Protein AF-A0A1I8HTF0-F1 (afdb_monomer_lite)

Foldseek 3Di:
DPPQLQQKWFKKFWPPPPPPVPPPPPVVPDDPPPPDPPPPPPPPPPPPDPPPPPPDDPTDMDTPAMAGGDPCGQFNDKDDDPPDDPVVLVVVLVVVVFRMWIDGPLRIIGTHNGGRPVHHDHNVSNCDHHPVDRVD

pLDDT: mean 76.86, std 19.91, range [40.25, 97.56]

Sequence (136 aa):
ERPRQHFSDTAQRLSLQSSFEAQHQTVLSMRPIVSGLLAAACLLGLIGQAAAETGASPPTYTSIGCYRDTGEHDLPFLMEIKPTTVYRCRDKCRQLRYRYSANQYSDQCWCGNKYGRYGKNADSECPMKCNANKEQ

Structure (mmCIF, N/CA/C/O backbone):
data_AF-A0A1I8HTF0-F1
#
_entry.id   AF-A0A1I8HTF0-F1
#
loop_
_atom_site.group_PDB
_atom_site.id
_atom_site.type_symbol
_atom_site.label_atom_id
_atom_site.label_alt_id
_atom_site.label_comp_id
_atom_site.label_asym_id
_atom_site.label_entity_id
_atom_site.label_seq_id
_atom_site.pdbx_PDB_ins_code
_atom_site.Cartn_x
_atom_site.Cartn_y
_atom_site.Cartn_z
_atom_site.occupancy
_atom_site.B_iso_or_equiv
_atom_site.auth_seq_id
_atom_site.auth_comp_id
_atom_site.auth_asym_id
_atom_site.auth_atom_id
_atom_site.pdbx_PDB_model_num
ATOM 1 N N . GLU A 1 1 ? 2.606 6.401 -23.853 1.00 43.41 1 GLU A N 1
ATOM 2 C CA . GLU A 1 1 ? 2.625 5.316 -22.846 1.00 43.41 1 GLU A CA 1
ATOM 3 C C . GLU A 1 1 ? 3.210 5.868 -21.551 1.00 43.41 1 GLU A C 1
ATOM 5 O O . GLU A 1 1 ? 4.158 6.642 -21.629 1.00 43.41 1 GLU A O 1
ATOM 10 N N . ARG A 1 2 ? 2.634 5.573 -20.377 1.00 53.12 2 ARG A N 1
ATOM 11 C CA . ARG A 1 2 ? 3.244 5.981 -19.097 1.00 53.12 2 ARG A CA 1
ATOM 12 C C . ARG A 1 2 ? 4.368 4.988 -18.746 1.00 53.12 2 ARG A C 1
ATOM 14 O O . ARG A 1 2 ? 4.107 3.789 -18.828 1.00 53.12 2 ARG A O 1
ATOM 21 N N . PRO A 1 3 ? 5.587 5.446 -18.389 1.00 58.25 3 PRO A N 1
ATOM 22 C CA . PRO A 1 3 ? 6.698 4.583 -17.980 1.00 58.25 3 PRO A CA 1
ATOM 23 C C . PRO A 1 3 ? 6.279 3.492 -16.984 1.00 58.25 3 PRO A C 1
ATOM 25 O O . PRO A 1 3 ? 5.479 3.757 -16.092 1.00 58.25 3 PRO A O 1
ATOM 28 N N . ARG A 1 4 ? 6.856 2.285 -17.088 1.00 56.22 4 ARG A N 1
ATOM 29 C CA . ARG A 1 4 ? 6.554 1.133 -16.204 1.00 56.22 4 ARG A CA 1
ATOM 30 C C . ARG A 1 4 ? 6.613 1.449 -14.700 1.00 56.22 4 ARG A C 1
ATOM 32 O O . ARG A 1 4 ? 5.847 0.868 -13.943 1.00 56.22 4 ARG A O 1
ATOM 39 N N . GLN A 1 5 ? 7.457 2.400 -14.299 1.00 54.56 5 GLN A N 1
ATOM 40 C CA . GLN A 1 5 ? 7.608 2.885 -12.918 1.00 54.56 5 GLN A CA 1
ATOM 41 C C . GLN A 1 5 ? 6.325 3.484 -12.324 1.00 54.56 5 GLN A C 1
ATOM 43 O O . GLN A 1 5 ? 6.160 3.548 -11.112 1.00 54.56 5 GLN A O 1
ATOM 48 N N . HIS A 1 6 ? 5.405 3.942 -13.172 1.00 61.59 6 HIS A N 1
ATOM 49 C CA . HIS A 1 6 ? 4.156 4.546 -12.730 1.00 61.59 6 HIS A CA 1
ATOM 50 C C . HIS A 1 6 ? 3.125 3.525 -12.253 1.00 61.59 6 HIS A C 1
ATOM 52 O O . HIS A 1 6 ? 2.240 3.876 -11.485 1.00 61.59 6 HIS A O 1
ATOM 58 N N . PHE A 1 7 ? 3.250 2.269 -12.671 1.00 72.62 7 PHE A N 1
ATOM 59 C CA . PHE A 1 7 ? 2.386 1.197 -12.205 1.00 72.62 7 PHE A CA 1
ATOM 60 C C . PHE A 1 7 ? 3.190 0.247 -11.326 1.00 72.62 7 PHE A C 1
ATOM 62 O O . PHE A 1 7 ? 3.311 -0.932 -11.625 1.00 72.62 7 PHE A O 1
ATOM 69 N N . SER A 1 8 ? 3.877 0.742 -10.308 1.00 80.19 8 SER A N 1
ATOM 70 C CA . SER A 1 8 ? 4.482 -0.131 -9.305 1.00 80.19 8 SER A CA 1
ATOM 71 C C . SER A 1 8 ? 4.159 0.405 -7.925 1.00 80.19 8 SER A C 1
ATOM 73 O O . SER A 1 8 ? 4.223 1.615 -7.699 1.00 80.19 8 SER A O 1
ATOM 75 N N . ASP A 1 9 ? 3.812 -0.507 -7.021 1.00 83.62 9 ASP A N 1
ATOM 76 C CA . ASP A 1 9 ? 3.266 -0.171 -5.716 1.00 83.62 9 ASP A CA 1
ATOM 77 C C . ASP A 1 9 ? 4.168 -0.681 -4.600 1.00 83.62 9 ASP A C 1
ATOM 79 O O . ASP A 1 9 ? 4.592 -1.841 -4.593 1.00 83.62 9 ASP A O 1
ATOM 83 N N . THR A 1 10 ? 4.402 0.162 -3.597 1.00 86.50 10 THR A N 1
ATOM 84 C CA . THR A 1 10 ? 5.035 -0.278 -2.351 1.00 86.50 10 THR A CA 1
ATOM 85 C C . THR A 1 10 ? 3.977 -0.939 -1.482 1.00 86.50 10 THR A C 1
ATOM 87 O O . THR A 1 10 ? 3.123 -0.249 -0.922 1.00 86.50 10 THR A O 1
ATOM 90 N N . ALA A 1 11 ? 4.029 -2.266 -1.353 1.00 88.12 11 ALA A N 1
ATOM 91 C CA . ALA A 1 11 ? 3.030 -3.040 -0.628 1.00 88.12 11 ALA A CA 1
ATOM 92 C C . ALA A 1 11 ? 3.463 -3.373 0.806 1.00 88.12 11 ALA A C 1
ATOM 94 O O . ALA A 1 11 ? 4.635 -3.607 1.121 1.00 88.12 11 ALA A O 1
ATOM 95 N N . GLN A 1 12 ? 2.478 -3.451 1.694 1.00 90.50 12 GLN A N 1
ATOM 96 C CA . GLN A 1 12 ? 2.650 -3.809 3.094 1.00 90.50 12 GLN A CA 1
ATOM 97 C C . GLN A 1 12 ? 1.652 -4.883 3.491 1.00 90.50 12 GLN A C 1
ATOM 99 O O . GLN A 1 12 ? 0.508 -4.906 3.034 1.00 90.50 12 GLN A O 1
ATOM 104 N N . ARG A 1 13 ? 2.089 -5.764 4.387 1.00 90.38 13 ARG A N 1
ATOM 105 C CA . ARG A 1 13 ? 1.264 -6.822 4.955 1.00 90.38 13 ARG A CA 1
ATOM 106 C C . ARG A 1 13 ? 1.020 -6.543 6.428 1.00 90.38 13 ARG A C 1
ATOM 108 O O . ARG A 1 13 ? 1.961 -6.299 7.186 1.00 90.38 13 ARG A O 1
ATOM 115 N N . LEU A 1 14 ? -0.243 -6.641 6.832 1.00 85.00 14 LEU A N 1
ATOM 116 C CA . LEU A 1 14 ? -0.603 -6.757 8.237 1.00 85.00 14 LEU A CA 1
ATOM 117 C C . LEU A 1 14 ? -0.114 -8.115 8.753 1.00 85.00 14 LEU A C 1
ATOM 119 O O . LEU A 1 14 ? -0.586 -9.167 8.303 1.00 85.00 14 LEU A O 1
ATOM 123 N N . SER A 1 15 ? 0.822 -8.094 9.698 1.00 78.31 15 SER A N 1
ATOM 124 C CA . SER A 1 15 ? 1.187 -9.283 10.458 1.00 78.31 15 SER A CA 1
ATOM 125 C C . SER A 1 15 ? 0.042 -9.547 11.421 1.00 78.31 15 SER A C 1
ATOM 127 O O . SER A 1 15 ? -0.058 -8.942 12.485 1.00 78.31 15 SER A O 1
ATOM 129 N N . LEU A 1 16 ? -0.889 -10.404 11.004 1.00 61.69 16 LEU A N 1
ATOM 130 C CA . LEU A 1 16 ? -1.892 -10.930 11.915 1.00 61.69 16 LEU A CA 1
ATOM 131 C C . LEU A 1 16 ? -1.130 -11.689 13.002 1.00 61.69 16 LEU A C 1
ATOM 133 O O . LEU A 1 16 ? -0.622 -12.780 12.750 1.00 61.69 16 LEU A O 1
ATOM 137 N N . GLN A 1 17 ? -1.023 -11.109 14.197 1.00 53.03 17 GLN A N 1
ATOM 138 C CA . GLN A 1 17 ? -0.817 -11.928 15.380 1.00 53.03 17 GLN A CA 1
ATOM 139 C C . GLN A 1 17 ? -2.041 -12.841 15.451 1.00 53.03 17 GLN A C 1
ATOM 141 O O . GLN A 1 17 ? -3.182 -12.384 15.488 1.00 53.03 17 GLN A O 1
ATOM 146 N N . SER A 1 18 ? -1.792 -14.138 15.360 1.00 49.84 18 SER A N 1
ATOM 147 C CA . SER A 1 18 ? -2.756 -15.237 15.308 1.00 49.84 18 SER A CA 1
ATOM 148 C C . SER A 1 18 ? -3.594 -15.404 16.588 1.00 49.84 18 SER A C 1
ATOM 150 O O . SER A 1 18 ? -4.069 -16.495 16.876 1.00 49.84 18 SER A O 1
ATOM 152 N N . SER A 1 19 ? -3.762 -14.365 17.404 1.00 49.72 19 SER A N 1
ATOM 153 C CA . SER A 1 19 ? -4.294 -14.468 18.766 1.00 49.72 19 SER A CA 1
ATOM 154 C C . SER A 1 19 ? -5.804 -14.241 18.891 1.00 49.72 19 SER A C 1
ATOM 156 O O . SER A 1 19 ? -6.350 -14.486 19.962 1.00 49.72 19 SER A O 1
ATOM 158 N N . PHE A 1 20 ? -6.513 -13.852 17.826 1.00 48.66 20 PHE A N 1
ATOM 159 C CA . PHE A 1 20 ? -7.961 -13.601 17.920 1.00 48.66 20 PHE A CA 1
ATOM 160 C C . PHE A 1 20 ? -8.859 -14.847 17.808 1.00 48.66 20 PHE A C 1
ATOM 162 O O . PHE A 1 20 ? -10.042 -14.753 18.121 1.00 48.66 20 PHE A O 1
ATOM 169 N N . GLU A 1 21 ? -8.331 -16.019 17.436 1.00 47.59 21 GLU A N 1
ATOM 170 C CA . GLU A 1 21 ? -9.133 -17.258 17.342 1.00 47.59 21 GLU A CA 1
ATOM 171 C C . GLU A 1 21 ? -9.097 -18.125 18.617 1.00 47.59 21 GLU A C 1
ATOM 173 O O . GLU A 1 21 ? -9.913 -19.031 18.757 1.00 47.59 21 GLU A O 1
ATOM 178 N N . ALA A 1 22 ? -8.227 -17.834 19.594 1.00 42.78 22 ALA A N 1
ATOM 179 C CA . ALA A 1 22 ? -8.044 -18.700 20.768 1.00 42.78 22 ALA A CA 1
ATOM 180 C C . ALA A 1 22 ? -8.847 -18.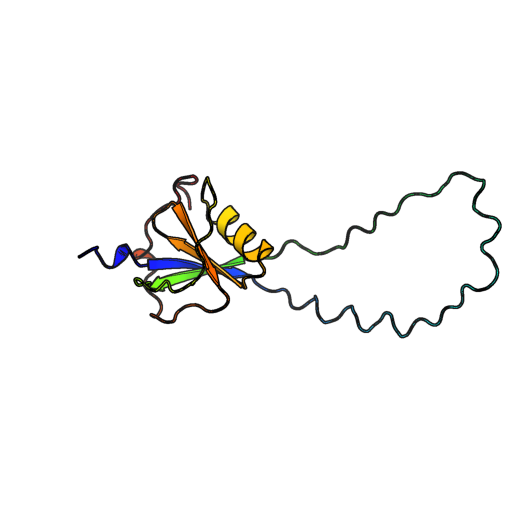303 22.025 1.00 42.78 22 ALA A C 1
ATOM 182 O O . ALA A 1 22 ? -8.890 -19.075 22.979 1.00 42.78 22 ALA A O 1
ATOM 183 N N . GLN A 1 23 ? -9.483 -17.127 22.076 1.00 46.75 23 GLN A N 1
ATOM 184 C CA . GLN A 1 23 ? -10.082 -16.630 23.331 1.00 46.75 23 GLN A CA 1
ATOM 185 C C . GLN A 1 23 ? -11.606 -16.777 23.438 1.00 46.75 23 GLN A C 1
ATOM 187 O O . GLN A 1 23 ? -12.156 -16.552 24.512 1.00 46.75 23 GLN A O 1
ATOM 192 N N . HIS A 1 24 ? -12.304 -17.213 22.383 1.00 41.53 24 HIS A N 1
ATOM 193 C CA . HIS A 1 24 ? -13.761 -17.406 22.450 1.00 41.53 24 HIS A CA 1
ATOM 194 C C . HIS A 1 24 ? -14.197 -18.809 22.916 1.00 41.53 24 HIS A C 1
ATOM 196 O O . HIS A 1 24 ? -15.391 -19.042 23.092 1.00 41.53 24 HIS A O 1
ATOM 202 N N . GLN A 1 25 ? -13.263 -19.741 23.151 1.00 44.78 25 GLN A N 1
ATOM 203 C CA . GLN A 1 25 ? -13.591 -21.108 23.590 1.00 44.78 25 GLN A CA 1
ATOM 204 C C . GLN A 1 25 ? -13.545 -21.323 25.112 1.00 44.78 25 GLN A C 1
ATOM 206 O O . GLN A 1 25 ? -14.100 -22.308 25.592 1.00 44.78 25 GLN A O 1
ATOM 211 N N . THR A 1 26 ? -12.976 -20.411 25.906 1.00 41.12 26 THR A N 1
ATOM 212 C CA . THR A 1 26 ? -12.873 -20.595 27.370 1.00 41.12 26 THR A CA 1
ATOM 213 C C . THR A 1 26 ? -14.060 -20.049 28.167 1.00 41.12 26 THR A C 1
ATOM 215 O O . THR A 1 26 ? -14.199 -20.377 29.343 1.00 41.12 26 THR A O 1
ATOM 218 N N . VAL A 1 27 ? -14.960 -19.270 27.554 1.00 46.31 27 VAL A N 1
ATOM 219 C CA . 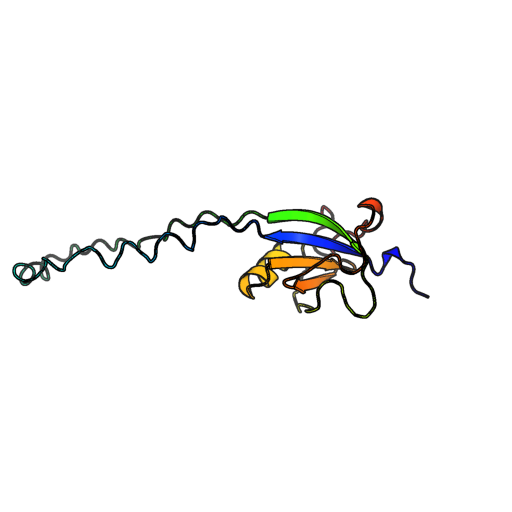VAL A 1 27 ? -16.094 -18.650 28.274 1.00 46.31 27 VAL A CA 1
ATOM 220 C C . VAL A 1 27 ? -17.273 -19.616 28.486 1.00 46.31 27 VAL A C 1
ATOM 222 O O . VAL A 1 27 ? -18.143 -19.349 29.306 1.00 46.31 27 VAL A O 1
ATOM 225 N N . LEU A 1 28 ? -17.294 -20.779 27.818 1.00 46.09 28 LEU A N 1
ATOM 226 C CA . LEU A 1 28 ? -18.387 -21.758 27.945 1.00 46.09 28 LEU A CA 1
ATOM 227 C C . LEU A 1 28 ? -18.152 -22.836 29.026 1.00 46.09 28 LEU A C 1
ATOM 229 O O . LEU A 1 28 ? -18.973 -23.737 29.173 1.00 46.09 28 LEU A O 1
ATOM 233 N N . SER A 1 29 ? -17.061 -22.756 29.803 1.00 40.25 29 SER A N 1
ATOM 234 C CA . SER A 1 29 ? -16.745 -23.731 30.869 1.00 40.25 29 SER A CA 1
ATOM 235 C C . SER A 1 29 ? -16.681 -23.139 32.284 1.00 40.25 29 SER A C 1
ATOM 237 O O . SER A 1 29 ? -16.296 -23.841 33.222 1.00 40.25 29 SER A O 1
ATOM 239 N N . MET A 1 30 ? -17.088 -21.886 32.491 1.00 45.62 30 MET A N 1
ATOM 240 C CA . MET A 1 30 ? -17.347 -21.379 33.841 1.00 45.62 30 MET A CA 1
ATOM 241 C C . MET A 1 30 ? -18.849 -21.388 34.091 1.00 45.62 30 MET A C 1
ATOM 243 O O . MET A 1 30 ? -19.588 -20.491 33.697 1.00 45.62 30 MET A O 1
ATOM 247 N N . ARG A 1 31 ? -19.299 -22.471 34.728 1.00 48.28 31 ARG A N 1
ATOM 248 C CA . ARG A 1 31 ? -20.640 -22.586 35.308 1.00 48.28 31 ARG A CA 1
ATOM 249 C C . ARG A 1 31 ? -20.943 -21.332 36.149 1.00 48.28 31 ARG A C 1
ATOM 251 O O . ARG A 1 31 ? -20.075 -20.924 36.924 1.00 48.28 31 ARG A O 1
ATOM 258 N N . PRO A 1 32 ? -22.150 -20.747 36.072 1.00 45.31 32 PRO A N 1
ATOM 259 C CA . PRO A 1 32 ? -22.507 -19.608 36.901 1.00 45.31 32 PRO A CA 1
ATOM 260 C C . PRO A 1 32 ? -22.751 -20.108 38.329 1.00 45.31 32 PRO A C 1
ATOM 262 O O . PRO A 1 32 ? -23.829 -20.598 38.646 1.00 45.31 32 PRO A O 1
ATOM 265 N N . ILE A 1 33 ? -21.752 -19.999 39.206 1.00 50.34 33 ILE A N 1
ATOM 266 C CA . ILE A 1 33 ? -21.957 -20.082 40.661 1.00 50.34 33 ILE A CA 1
ATOM 267 C C . ILE A 1 33 ? -21.834 -18.670 41.231 1.00 50.34 33 ILE A C 1
ATOM 269 O O . ILE A 1 33 ? -20.948 -18.355 42.013 1.00 50.34 33 ILE A O 1
ATOM 273 N N . VAL A 1 34 ? -22.725 -17.789 40.791 1.00 46.72 34 VAL A N 1
ATOM 274 C CA . VAL A 1 34 ? -23.019 -16.520 41.472 1.00 46.72 34 VAL A CA 1
ATOM 275 C C . VAL A 1 34 ? -24.533 -16.352 41.524 1.00 46.72 34 VAL A C 1
ATOM 277 O O . VAL A 1 34 ? -25.106 -15.376 41.061 1.00 46.72 34 VAL A O 1
ATOM 280 N N . SER A 1 35 ? -25.202 -17.368 42.067 1.00 53.69 35 SER A N 1
ATOM 281 C CA . SER A 1 35 ? -26.568 -17.252 42.561 1.00 53.69 35 SER A CA 1
ATOM 282 C C . SER A 1 35 ? -26.473 -17.249 44.085 1.00 53.69 35 SER A C 1
ATOM 284 O O . SER A 1 35 ? -26.110 -18.267 44.669 1.00 53.69 35 SER A O 1
ATOM 286 N N . GLY A 1 36 ? -26.705 -16.095 44.724 1.00 48.00 36 GLY A N 1
ATOM 287 C CA . GLY A 1 36 ? -27.098 -16.091 46.138 1.00 48.00 36 GLY A CA 1
ATOM 288 C C . GLY A 1 36 ? -26.573 -15.014 47.092 1.00 48.00 36 GLY A C 1
ATOM 289 O O . GLY A 1 36 ? -27.135 -14.937 48.174 1.00 48.00 36 GLY A O 1
ATOM 290 N N . LEU A 1 37 ? -25.565 -14.181 46.781 1.00 47.19 37 LEU A N 1
ATOM 291 C CA . LEU A 1 37 ? -24.970 -13.290 47.812 1.00 47.19 37 LEU A CA 1
ATOM 292 C C . LEU A 1 37 ? -24.517 -11.888 47.337 1.00 47.19 37 LEU A C 1
ATOM 294 O O . LEU A 1 37 ? -23.572 -11.324 47.876 1.00 47.19 37 LEU A O 1
ATOM 298 N N . LEU A 1 38 ? -25.191 -11.272 46.359 1.00 44.84 38 LEU A N 1
ATOM 299 C CA . LEU A 1 38 ? -24.867 -9.902 45.905 1.00 44.84 38 LEU A CA 1
ATOM 300 C C . LEU A 1 38 ? -26.093 -8.976 45.873 1.00 44.84 38 LEU A C 1
ATOM 302 O O . LEU A 1 38 ? -26.357 -8.316 44.876 1.00 44.84 38 LEU A O 1
ATOM 306 N N . ALA A 1 39 ? -26.847 -8.906 46.973 1.00 47.69 39 ALA A N 1
ATOM 307 C CA . ALA A 1 39 ? -27.929 -7.924 47.134 1.00 47.69 39 ALA A CA 1
ATOM 308 C C . ALA A 1 39 ? -27.630 -6.817 48.170 1.00 47.69 39 ALA A C 1
ATOM 310 O O . ALA A 1 39 ? -28.523 -6.046 48.497 1.00 47.69 39 ALA A O 1
ATOM 311 N N . ALA A 1 40 ? -26.397 -6.701 48.685 1.00 50.34 40 ALA A N 1
ATOM 312 C CA . ALA A 1 40 ? -26.085 -5.747 49.766 1.00 50.34 40 ALA A CA 1
ATOM 313 C C . ALA A 1 40 ? -24.951 -4.742 49.476 1.00 50.34 40 ALA A C 1
ATOM 315 O O . ALA A 1 40 ? -24.689 -3.872 50.300 1.00 50.34 40 ALA A O 1
ATOM 316 N N . ALA A 1 41 ? -24.284 -4.799 48.320 1.00 49.12 41 ALA A N 1
ATOM 317 C CA . ALA A 1 41 ? -23.084 -3.989 48.061 1.00 49.12 41 ALA A CA 1
ATOM 318 C C . ALA A 1 41 ? -23.321 -2.721 47.208 1.00 49.12 41 ALA A C 1
ATOM 320 O O . ALA A 1 41 ? -22.372 -2.164 46.667 1.00 49.12 41 ALA A O 1
ATOM 321 N N . CYS A 1 42 ? -24.565 -2.242 47.073 1.00 48.53 42 CYS A N 1
ATOM 322 C CA . CYS A 1 42 ? -24.883 -1.090 46.213 1.00 48.53 42 CYS A CA 1
ATOM 323 C C . CYS A 1 42 ? -24.892 0.281 46.935 1.00 48.53 42 CYS A C 1
ATOM 325 O O . CYS A 1 42 ? -25.070 1.300 46.275 1.00 48.53 42 CYS A O 1
ATOM 327 N N . LEU A 1 43 ? -24.694 0.349 48.262 1.00 51.69 43 LEU A N 1
ATOM 328 C CA . LEU A 1 43 ? -24.851 1.602 49.037 1.00 51.69 43 LEU A CA 1
ATOM 329 C C . LEU A 1 43 ? -23.554 2.248 49.564 1.00 51.69 43 LEU A C 1
ATOM 331 O O . LEU A 1 43 ? -23.633 3.294 50.197 1.00 51.69 43 LEU A O 1
ATOM 335 N N . LEU A 1 44 ? -22.364 1.699 49.288 1.00 56.56 44 LEU A N 1
ATOM 336 C CA . LEU A 1 44 ? -21.089 2.281 49.758 1.00 56.56 44 LEU A CA 1
ATOM 337 C C . LEU A 1 44 ? -20.215 2.922 48.667 1.00 56.56 44 LEU A C 1
ATOM 339 O O . LEU A 1 44 ? -19.037 3.160 48.903 1.00 56.56 44 LEU A O 1
ATOM 343 N N . GLY A 1 45 ? -20.767 3.241 47.490 1.00 56.09 45 GLY A N 1
ATOM 344 C CA . GLY A 1 45 ? -20.145 4.208 46.567 1.00 56.09 45 GLY A CA 1
ATOM 345 C C . GLY A 1 45 ? -18.709 3.907 46.102 1.00 56.09 45 GLY A C 1
ATOM 346 O O . GLY A 1 45 ? -18.019 4.814 45.654 1.00 56.09 45 GLY A O 1
ATOM 347 N N . LEU A 1 46 ? -18.252 2.656 46.183 1.00 57.12 46 LEU A N 1
ATOM 348 C CA . LEU A 1 46 ? -16.917 2.216 45.765 1.00 57.12 46 LEU A CA 1
ATOM 349 C C . LEU A 1 46 ? -17.028 1.222 44.606 1.00 57.12 46 LEU A C 1
ATOM 351 O O . LEU A 1 46 ? -16.547 0.096 44.673 1.00 57.12 46 LEU A O 1
ATOM 355 N N . ILE A 1 47 ? -17.675 1.633 43.518 1.00 57.38 47 ILE A N 1
ATOM 356 C CA . ILE A 1 47 ? -17.479 0.977 42.222 1.00 57.38 47 ILE A CA 1
ATOM 357 C C . ILE A 1 47 ? -16.294 1.660 41.547 1.00 57.38 47 ILE A C 1
ATOM 359 O O . ILE A 1 47 ? -16.444 2.617 40.792 1.00 57.38 47 ILE A O 1
ATOM 363 N N . GLY A 1 48 ? -15.094 1.169 41.865 1.00 59.03 48 GLY A N 1
ATOM 364 C CA . GLY A 1 48 ? -13.921 1.397 41.034 1.00 59.03 48 GLY A CA 1
ATOM 365 C C . GLY A 1 48 ? -14.209 0.831 39.648 1.00 59.03 48 GLY A C 1
ATOM 366 O O . GLY A 1 48 ? -14.394 -0.374 39.487 1.00 59.03 48 GLY A O 1
ATOM 367 N N . GLN A 1 49 ? -14.314 1.706 38.654 1.00 56.78 49 GLN A N 1
ATOM 368 C CA . GLN A 1 49 ? -14.487 1.307 37.264 1.00 56.78 49 GLN A CA 1
ATOM 369 C C . GLN A 1 49 ? -13.173 0.688 36.785 1.00 56.78 49 GLN A C 1
ATOM 371 O O . GLN A 1 49 ? -12.259 1.387 36.359 1.00 56.78 49 GLN A O 1
ATOM 376 N N . ALA A 1 50 ? -13.074 -0.638 36.863 1.00 56.16 50 ALA A N 1
ATOM 377 C CA . ALA A 1 50 ? -12.114 -1.379 36.066 1.00 56.16 50 ALA A CA 1
ATOM 378 C C . ALA A 1 50 ? -12.599 -1.329 34.611 1.00 56.16 50 ALA A C 1
ATOM 380 O O . ALA A 1 50 ? -13.355 -2.190 34.159 1.00 56.16 50 ALA A O 1
ATOM 381 N N . ALA A 1 51 ? -12.201 -0.289 33.879 1.00 54.75 51 ALA A N 1
ATOM 382 C CA . ALA A 1 51 ? -12.166 -0.371 32.430 1.00 54.75 51 ALA A CA 1
ATOM 383 C C . ALA A 1 51 ? -11.125 -1.445 32.099 1.00 54.75 51 ALA A C 1
ATOM 385 O O . ALA A 1 51 ? -9.923 -1.216 32.210 1.00 54.75 51 ALA A O 1
ATOM 386 N N . ALA A 1 52 ? -11.587 -2.655 31.787 1.00 49.59 52 ALA A N 1
ATOM 387 C CA . ALA A 1 52 ? -10.743 -3.672 31.191 1.00 49.59 52 ALA A CA 1
ATOM 388 C C . ALA A 1 52 ? -10.300 -3.137 29.825 1.00 49.59 52 ALA A C 1
ATOM 390 O O . ALA A 1 52 ? -11.004 -3.281 28.826 1.00 49.59 52 ALA A O 1
ATOM 391 N N . GLU A 1 53 ? -9.153 -2.464 29.792 1.00 47.50 53 GLU A N 1
ATOM 392 C CA . GLU A 1 53 ? -8.432 -2.226 28.556 1.00 47.50 53 GLU A CA 1
ATOM 393 C C . GLU A 1 53 ? -8.104 -3.607 27.998 1.00 47.50 53 GLU A C 1
ATOM 395 O O . GLU A 1 53 ? -7.289 -4.354 28.541 1.00 47.50 53 GLU A O 1
ATOM 400 N N . THR A 1 54 ? -8.819 -4.000 26.948 1.00 48.16 54 THR A N 1
ATOM 401 C CA . THR A 1 54 ? -8.481 -5.181 26.166 1.00 48.16 54 THR A CA 1
ATOM 402 C C . THR A 1 54 ? -7.022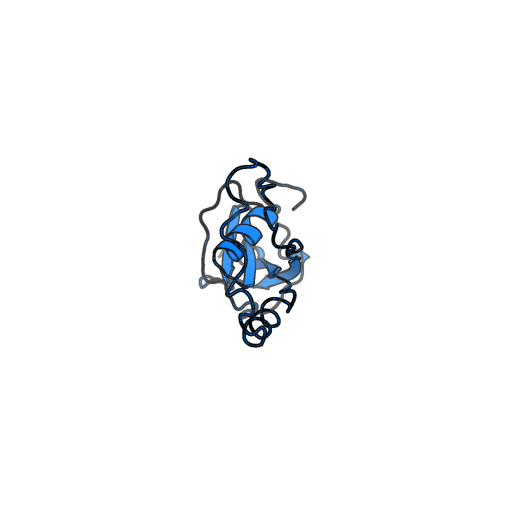 -5.035 25.749 1.00 48.16 54 THR A C 1
ATOM 404 O O . THR A 1 54 ? -6.712 -4.191 24.909 1.00 48.16 54 THR A O 1
ATOM 407 N N . GLY A 1 55 ? -6.136 -5.820 26.364 1.00 49.94 55 GLY A N 1
ATOM 408 C CA . GLY A 1 55 ? -4.685 -5.795 26.168 1.00 49.94 55 GLY A CA 1
ATOM 409 C C . GLY A 1 55 ? -4.245 -6.313 24.798 1.00 49.94 55 GLY A C 1
ATOM 410 O O . GLY A 1 55 ? -3.379 -7.179 24.706 1.00 49.94 55 GLY A O 1
ATOM 411 N N . ALA A 1 56 ? -4.855 -5.822 23.721 1.00 61.88 56 ALA A N 1
ATOM 412 C CA . ALA A 1 56 ? -4.392 -6.069 22.371 1.00 61.88 56 ALA A CA 1
ATOM 413 C C . ALA A 1 56 ? -3.153 -5.202 22.126 1.00 61.88 56 ALA A C 1
ATOM 415 O O . ALA A 1 56 ? -3.230 -3.974 22.099 1.00 61.88 56 ALA A O 1
ATOM 416 N N . SER A 1 57 ? -1.997 -5.843 21.947 1.00 71.06 57 SER A N 1
ATOM 417 C CA . SER A 1 57 ? -0.807 -5.145 21.463 1.00 71.06 57 SER A CA 1
ATOM 418 C C . SER A 1 57 ? -1.092 -4.490 20.102 1.00 71.06 57 SER A C 1
ATOM 420 O O . SER A 1 57 ? -1.874 -5.035 19.313 1.00 71.06 57 SER A O 1
ATOM 422 N N . PRO A 1 58 ? -0.465 -3.340 19.789 1.00 75.94 58 PRO A N 1
ATOM 423 C CA . PRO A 1 58 ? -0.605 -2.722 18.480 1.00 75.94 58 PRO A CA 1
ATOM 424 C C . PRO A 1 58 ? -0.229 -3.716 17.373 1.00 75.94 58 PRO A C 1
ATOM 426 O O . PRO A 1 58 ? 0.793 -4.399 17.485 1.00 75.94 58 PRO A O 1
ATOM 429 N N . PRO A 1 59 ? -1.018 -3.809 16.291 1.00 80.88 59 PRO A N 1
ATOM 430 C CA . PRO A 1 59 ? -0.680 -4.691 15.189 1.00 80.88 59 PRO A CA 1
ATOM 431 C C . PRO A 1 59 ? 0.624 -4.244 14.530 1.00 80.88 59 PRO A C 1
ATOM 433 O O . PRO A 1 59 ? 0.865 -3.051 14.324 1.00 80.88 59 PRO A O 1
ATOM 436 N N . THR A 1 60 ? 1.447 -5.217 14.156 1.00 86.75 60 THR A N 1
ATOM 437 C CA . THR A 1 60 ? 2.700 -4.973 13.447 1.00 86.75 60 THR A CA 1
ATOM 438 C C . THR A 1 60 ? 2.489 -5.057 11.939 1.00 86.75 60 THR A C 1
ATOM 440 O O . THR A 1 60 ? 1.619 -5.770 11.430 1.00 86.75 60 THR A O 1
ATOM 443 N N . TYR A 1 61 ? 3.295 -4.298 11.203 1.00 86.75 61 TYR A N 1
ATOM 444 C CA . TYR A 1 61 ? 3.228 -4.235 9.750 1.00 86.75 61 TYR A CA 1
ATOM 445 C C . TYR A 1 61 ? 4.617 -4.412 9.167 1.00 86.75 61 TYR A C 1
ATOM 447 O O . TYR A 1 61 ? 5.581 -3.824 9.659 1.00 86.75 61 TYR A O 1
ATOM 455 N N . THR A 1 62 ? 4.697 -5.170 8.083 1.00 91.56 62 THR A N 1
ATOM 456 C CA . THR A 1 62 ? 5.952 -5.445 7.388 1.00 91.56 62 THR A CA 1
ATOM 457 C C . THR A 1 62 ? 5.831 -4.979 5.945 1.00 91.56 62 THR A C 1
ATOM 459 O O . THR A 1 62 ? 4.852 -5.298 5.264 1.00 91.56 62 THR A O 1
ATOM 462 N N . SER A 1 63 ? 6.820 -4.210 5.480 1.00 92.06 63 SER A N 1
ATOM 463 C CA . SER A 1 63 ? 6.959 -3.918 4.053 1.00 92.06 63 SER A CA 1
ATOM 464 C C . SER A 1 63 ? 7.304 -5.210 3.321 1.00 92.06 63 SER A C 1
ATOM 466 O O . SER A 1 63 ? 8.222 -5.921 3.727 1.00 92.06 63 SER A O 1
ATOM 468 N N . ILE A 1 64 ? 6.554 -5.533 2.271 1.00 94.81 64 ILE A N 1
ATOM 469 C CA . ILE A 1 64 ? 6.756 -6.752 1.472 1.00 94.81 64 ILE A CA 1
ATOM 470 C C . ILE A 1 64 ? 7.412 -6.463 0.113 1.00 94.81 64 ILE A C 1
ATOM 472 O O . ILE A 1 64 ? 7.676 -7.398 -0.651 1.00 94.81 64 ILE A O 1
ATOM 476 N N . GLY A 1 65 ? 7.725 -5.191 -0.149 1.00 93.88 65 GLY A N 1
ATOM 477 C CA . GLY A 1 65 ? 8.486 -4.707 -1.301 1.00 93.88 65 GLY A CA 1
ATOM 478 C C . GLY A 1 65 ? 7.632 -4.037 -2.375 1.00 93.88 65 GLY A C 1
ATOM 479 O O . GLY A 1 65 ? 6.444 -3.775 -2.177 1.00 93.88 65 GLY A O 1
ATOM 480 N N . CYS A 1 66 ? 8.273 -3.775 -3.510 1.00 94.88 66 CYS A N 1
ATOM 481 C CA . CYS A 1 66 ? 7.659 -3.200 -4.704 1.00 94.88 66 CYS A CA 1
ATOM 482 C C . CYS A 1 66 ? 6.992 -4.281 -5.574 1.00 94.88 66 CYS A C 1
ATOM 484 O O . CYS A 1 66 ? 7.618 -5.293 -5.906 1.00 94.88 66 CYS A O 1
ATOM 486 N N . TYR A 1 67 ? 5.735 -4.082 -5.966 1.00 95.00 67 TYR A N 1
ATOM 487 C CA . TYR A 1 67 ? 4.984 -4.996 -6.835 1.00 95.00 67 TYR A CA 1
ATOM 488 C C . TYR A 1 67 ? 4.545 -4.292 -8.105 1.00 95.00 67 TYR A C 1
ATOM 490 O O . TYR A 1 67 ? 4.246 -3.102 -8.092 1.00 95.00 67 TYR A O 1
ATOM 498 N N . ARG A 1 68 ? 4.533 -5.033 -9.214 1.00 93.94 68 ARG A N 1
ATOM 499 C CA . ARG A 1 68 ? 4.003 -4.519 -10.473 1.00 93.94 68 ARG A CA 1
ATOM 500 C C . ARG A 1 68 ? 2.512 -4.280 -10.333 1.00 93.94 68 ARG A C 1
ATOM 502 O O . ARG A 1 68 ? 1.798 -5.089 -9.747 1.00 93.94 68 ARG A O 1
ATOM 509 N N . ASP A 1 69 ? 2.072 -3.221 -10.975 1.00 91.50 69 ASP A N 1
ATOM 510 C CA . ASP A 1 69 ? 0.693 -2.825 -11.107 1.00 91.50 69 ASP A CA 1
ATOM 511 C C . ASP A 1 69 ? 0.339 -2.605 -12.592 1.00 91.50 69 ASP A C 1
ATOM 513 O O . ASP A 1 69 ? 1.215 -2.505 -13.456 1.00 91.50 69 ASP A O 1
ATOM 517 N N . THR A 1 70 ? -0.948 -2.564 -12.921 1.00 88.88 70 THR A N 1
ATOM 518 C CA . THR A 1 70 ? -1.477 -2.192 -14.239 1.00 88.88 70 THR A CA 1
ATOM 519 C C . THR A 1 70 ? -2.816 -1.459 -14.070 1.00 88.88 70 THR A C 1
ATOM 521 O O . THR A 1 70 ? -3.220 -1.153 -12.955 1.00 88.88 70 THR A O 1
ATOM 524 N N . GLY A 1 71 ? -3.542 -1.186 -15.161 1.00 85.69 71 GLY A N 1
ATOM 525 C CA . GLY A 1 71 ? -4.832 -0.486 -15.097 1.00 85.69 71 GLY A CA 1
ATOM 526 C C . GLY A 1 71 ? -5.908 -1.167 -14.241 1.00 85.69 71 GLY A C 1
ATOM 527 O O . GLY A 1 71 ? -6.834 -0.498 -13.801 1.00 85.69 71 GLY A O 1
ATOM 528 N N . GLU A 1 72 ? -5.800 -2.471 -13.979 1.00 89.25 72 GLU A N 1
ATOM 529 C CA . GLU A 1 72 ? -6.747 -3.158 -13.095 1.00 89.25 72 GLU A CA 1
ATOM 530 C C . GLU A 1 72 ? -6.375 -3.074 -11.601 1.00 89.25 72 GLU A C 1
ATOM 532 O O . GLU A 1 72 ? -7.131 -3.606 -10.791 1.00 89.25 72 GLU A O 1
ATOM 537 N N . HIS A 1 73 ? -5.208 -2.534 -11.221 1.00 92.25 73 HIS A N 1
ATOM 538 C CA . HIS A 1 73 ? -4.708 -2.380 -9.835 1.00 92.25 73 HIS A CA 1
ATOM 539 C C . HIS A 1 73 ? -4.443 -3.648 -8.986 1.00 92.25 73 HIS A C 1
ATOM 541 O O . HIS A 1 73 ? -5.369 -4.364 -8.614 1.00 92.25 73 HIS A O 1
ATOM 547 N N . ASP A 1 74 ? -3.180 -4.002 -8.703 1.00 93.88 74 ASP A N 1
ATOM 548 C CA . ASP A 1 74 ? -2.765 -5.204 -7.941 1.00 93.88 74 ASP A CA 1
ATOM 549 C C . ASP A 1 74 ? -3.561 -5.364 -6.639 1.00 93.88 74 ASP A C 1
ATOM 551 O O . ASP A 1 74 ? -3.992 -6.466 -6.290 1.00 93.88 74 ASP A O 1
ATOM 555 N N . LEU A 1 75 ? -3.849 -4.234 -5.992 1.00 96.31 75 LEU A N 1
ATOM 556 C CA . LEU A 1 75 ? -4.875 -4.101 -4.969 1.00 96.31 75 LEU A CA 1
ATOM 557 C C . LEU A 1 75 ? -6.099 -3.365 -5.549 1.00 96.31 75 LEU A C 1
ATOM 559 O O . LEU A 1 75 ? -5.954 -2.246 -6.025 1.00 96.31 75 LEU A O 1
ATOM 563 N N . PRO A 1 76 ? -7.318 -3.925 -5.472 1.00 95.69 76 PRO A N 1
ATOM 564 C CA . PRO A 1 76 ? -8.449 -3.437 -6.268 1.00 95.69 76 PRO A CA 1
ATOM 565 C C . PRO A 1 76 ? -9.193 -2.217 -5.698 1.00 95.69 76 PRO A C 1
ATOM 567 O O . PRO A 1 76 ? -10.063 -1.674 -6.376 1.00 95.69 76 PRO A O 1
ATOM 570 N N . PHE A 1 77 ? -8.924 -1.792 -4.456 1.00 97.19 77 PHE A N 1
ATOM 571 C CA . PHE A 1 77 ? -9.729 -0.759 -3.790 1.00 97.19 77 PHE A CA 1
ATOM 572 C C . PHE A 1 77 ? -8.932 0.513 -3.503 1.00 97.19 77 PHE A C 1
ATOM 574 O O . PHE A 1 77 ? -8.108 0.527 -2.590 1.00 97.19 77 PHE A O 1
ATOM 581 N N . LEU A 1 78 ? -9.230 1.596 -4.224 1.00 96.44 78 LEU A N 1
ATOM 582 C CA . LEU A 1 78 ? -8.663 2.924 -3.980 1.00 96.44 78 LEU A CA 1
ATOM 583 C C . LEU A 1 78 ? -9.320 3.594 -2.770 1.00 96.44 78 LEU A C 1
ATOM 585 O O . LEU A 1 78 ? -10.545 3.662 -2.675 1.00 96.44 78 LEU A O 1
ATOM 589 N N . MET A 1 79 ? -8.507 4.137 -1.870 1.00 95.94 79 MET A N 1
ATOM 590 C CA . MET A 1 79 ? -8.955 4.868 -0.692 1.00 95.94 79 MET A CA 1
ATOM 591 C C . MET A 1 79 ? -8.775 6.370 -0.859 1.00 95.94 79 MET A C 1
ATOM 593 O O . MET A 1 79 ? -7.663 6.868 -1.039 1.00 95.94 79 MET A O 1
ATOM 597 N N . GLU A 1 80 ? -9.865 7.104 -0.664 1.00 93.06 80 GLU A N 1
ATOM 598 C CA . GLU A 1 80 ? -9.845 8.559 -0.577 1.00 93.06 80 GLU A CA 1
ATOM 599 C C . GLU A 1 80 ? -9.358 8.998 0.808 1.00 93.06 80 GLU A C 1
ATOM 601 O O . GLU A 1 80 ? -10.130 9.174 1.754 1.00 93.06 80 GLU A O 1
ATOM 606 N N . ILE A 1 81 ? -8.042 9.144 0.949 1.00 92.12 81 ILE A N 1
ATOM 607 C CA . ILE A 1 81 ? -7.413 9.676 2.158 1.00 92.12 81 ILE A CA 1
ATOM 608 C C . ILE A 1 81 ? -6.476 10.824 1.803 1.00 92.12 81 ILE A C 1
ATOM 610 O O . ILE A 1 81 ? -5.743 10.765 0.824 1.00 92.12 81 ILE A O 1
ATOM 614 N N . LYS A 1 82 ? -6.496 11.888 2.610 1.00 89.69 82 LYS A N 1
ATOM 615 C CA . LYS A 1 82 ? -5.572 13.021 2.491 1.00 89.69 82 LYS A CA 1
ATOM 616 C C . LYS A 1 82 ? -5.202 13.563 3.874 1.00 89.69 82 LYS A C 1
ATOM 618 O O . LYS A 1 82 ? -6.034 13.558 4.785 1.00 89.69 82 LYS A O 1
ATOM 623 N N . PRO A 1 83 ? -3.965 14.035 4.081 1.00 88.75 83 PRO A N 1
ATOM 624 C CA . PRO A 1 83 ? -2.757 13.641 3.352 1.00 88.75 83 PRO A CA 1
ATOM 625 C C . PRO A 1 83 ? -2.492 12.121 3.344 1.00 88.75 83 PRO A C 1
ATOM 627 O O . PRO A 1 83 ? -2.729 11.450 4.350 1.00 88.75 83 PRO A O 1
ATOM 630 N N . THR A 1 84 ? -1.935 11.596 2.252 1.00 90.06 84 THR A N 1
ATOM 631 C CA . THR A 1 84 ? -1.521 10.187 2.151 1.00 90.06 84 THR A CA 1
ATOM 632 C C . THR A 1 84 ? -0.105 9.996 2.686 1.00 90.06 84 THR A C 1
ATOM 634 O O . THR A 1 84 ? 0.835 10.674 2.271 1.00 90.06 84 THR A O 1
ATOM 637 N N . THR A 1 85 ? 0.039 9.047 3.608 1.00 93.38 85 THR A N 1
ATOM 638 C CA . THR A 1 85 ? 1.320 8.510 4.082 1.00 93.38 85 THR A CA 1
ATOM 639 C C . THR A 1 85 ? 1.223 6.991 4.137 1.00 93.38 85 THR A C 1
ATOM 641 O O . THR A 1 85 ? 0.120 6.432 4.155 1.00 93.38 85 THR A O 1
ATOM 644 N N . VAL A 1 86 ? 2.363 6.314 4.244 1.00 92.38 86 VAL A N 1
ATOM 645 C CA . VAL A 1 86 ? 2.410 4.854 4.392 1.00 92.38 86 VAL A CA 1
ATOM 646 C C . VAL A 1 86 ? 1.683 4.394 5.669 1.00 92.38 86 VAL A C 1
ATOM 648 O O . VAL A 1 86 ? 0.998 3.373 5.686 1.00 92.38 86 VAL A O 1
ATOM 651 N N . TYR A 1 87 ? 1.792 5.147 6.771 1.00 92.50 87 TYR A N 1
ATOM 652 C CA . TYR A 1 87 ? 1.072 4.836 8.018 1.00 92.50 87 TYR A CA 1
ATOM 653 C C . TYR A 1 87 ? -0.443 5.001 7.865 1.00 92.50 87 TYR A C 1
ATOM 655 O O . TYR A 1 87 ? -1.207 4.105 8.208 1.00 92.50 87 TYR A O 1
ATOM 663 N N . ARG A 1 88 ? -0.896 6.114 7.281 1.00 94.00 88 ARG A N 1
ATOM 664 C CA . ARG A 1 88 ? -2.335 6.370 7.136 1.00 94.00 88 ARG A CA 1
ATOM 665 C C . ARG A 1 88 ? -2.991 5.412 6.151 1.00 94.00 88 ARG A C 1
ATOM 667 O O . ARG A 1 88 ? -4.120 4.993 6.392 1.00 94.00 88 ARG A O 1
ATOM 674 N N . CYS A 1 89 ? -2.281 5.036 5.087 1.00 95.50 89 CYS A N 1
ATOM 675 C CA . CYS A 1 89 ? -2.795 4.071 4.127 1.00 95.50 89 CYS A CA 1
ATOM 676 C C . CYS A 1 89 ? -3.011 2.697 4.766 1.00 95.50 89 CYS A C 1
ATOM 678 O O . CYS A 1 89 ? -4.126 2.171 4.731 1.00 95.50 89 CYS A O 1
ATOM 680 N N . ARG A 1 90 ? -1.995 2.150 5.446 1.00 93.75 90 ARG A N 1
ATOM 681 C CA . ARG A 1 90 ? -2.129 0.838 6.093 1.00 93.75 90 ARG A CA 1
ATOM 682 C C . ARG A 1 90 ? -3.218 0.820 7.163 1.00 93.75 90 ARG A C 1
ATOM 684 O O . ARG A 1 90 ? -3.972 -0.146 7.248 1.00 93.75 90 ARG A O 1
ATOM 691 N N . ASP A 1 91 ? -3.333 1.886 7.958 1.00 93.50 91 ASP A N 1
ATOM 692 C CA . ASP A 1 91 ? -4.327 1.951 9.027 1.00 93.50 91 ASP A CA 1
ATOM 693 C C . ASP A 1 91 ? -5.741 2.066 8.463 1.00 93.50 91 ASP A C 1
ATOM 695 O O . ASP A 1 91 ? -6.654 1.421 8.981 1.00 93.50 91 ASP A O 1
ATOM 699 N N . LYS A 1 92 ? -5.921 2.804 7.360 1.00 95.31 92 LYS A N 1
ATOM 700 C CA . LYS A 1 92 ? -7.194 2.846 6.637 1.00 95.31 92 LYS A CA 1
ATOM 701 C C . LYS A 1 92 ? -7.571 1.466 6.099 1.00 95.31 92 LYS A C 1
ATOM 703 O O . LYS A 1 92 ? -8.692 1.018 6.334 1.00 95.31 92 LYS A O 1
ATOM 708 N N . CYS A 1 93 ? -6.640 0.767 5.449 1.00 96.06 93 CYS A N 1
ATOM 709 C CA . CYS A 1 93 ? -6.883 -0.588 4.954 1.00 96.06 93 CYS A CA 1
ATOM 710 C C . CYS A 1 93 ? -7.221 -1.557 6.095 1.00 96.06 93 CYS A C 1
ATOM 712 O O . CYS A 1 93 ? -8.179 -2.322 5.984 1.00 96.06 93 CYS A O 1
ATOM 714 N N . ARG A 1 94 ? -6.521 -1.467 7.235 1.00 93.88 94 ARG A N 1
ATOM 715 C CA . ARG A 1 94 ? -6.817 -2.273 8.428 1.00 93.88 94 ARG A CA 1
ATOM 716 C C . ARG A 1 94 ? -8.215 -1.996 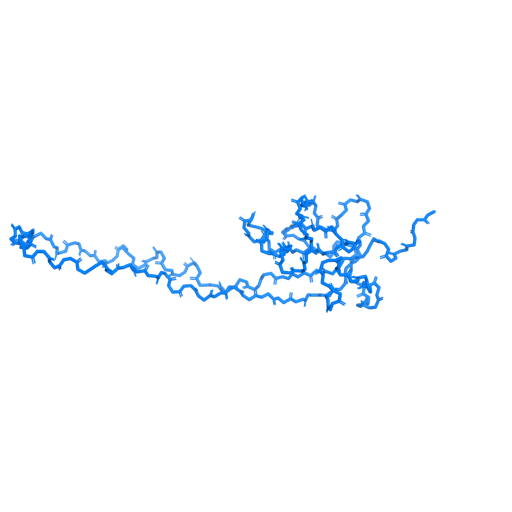8.978 1.00 93.88 94 ARG A C 1
ATOM 718 O O . ARG A 1 94 ? -8.937 -2.941 9.289 1.00 93.88 94 ARG A O 1
ATOM 725 N N . GLN A 1 95 ? -8.598 -0.727 9.124 1.00 93.50 95 GLN A N 1
ATOM 726 C CA . GLN A 1 95 ? -9.931 -0.340 9.610 1.00 93.50 95 GLN A CA 1
ATOM 727 C C . GLN A 1 95 ? -11.041 -0.927 8.729 1.00 93.50 95 GLN A C 1
ATOM 729 O O . GLN A 1 95 ? -12.074 -1.350 9.241 1.00 93.50 95 GLN A O 1
ATOM 734 N N . LEU A 1 96 ? -10.788 -1.026 7.423 1.00 94.38 96 LEU A N 1
ATOM 735 C CA . LEU A 1 96 ? -11.676 -1.644 6.439 1.00 94.38 96 LEU A CA 1
ATOM 736 C C . LEU A 1 96 ? -11.497 -3.165 6.298 1.00 94.38 96 LEU A C 1
ATOM 738 O O . LEU A 1 96 ? -12.066 -3.767 5.394 1.00 94.38 96 LEU A O 1
ATOM 742 N N . ARG A 1 97 ? -10.738 -3.797 7.201 1.00 93.31 97 ARG A N 1
ATOM 743 C CA . ARG A 1 97 ? -10.500 -5.250 7.258 1.00 93.31 97 ARG A CA 1
ATOM 744 C C . ARG A 1 97 ? -9.773 -5.832 6.037 1.00 93.31 97 ARG A C 1
ATOM 746 O O . ARG A 1 97 ? -9.878 -7.028 5.777 1.00 93.31 97 ARG A O 1
ATOM 753 N N . TYR A 1 98 ? -8.979 -5.025 5.337 1.00 94.88 98 TYR A N 1
ATOM 754 C CA . TYR A 1 98 ? -8.058 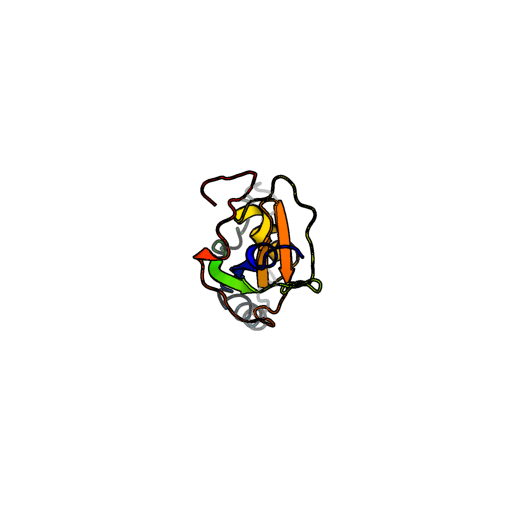-5.503 4.306 1.00 94.88 98 TYR A CA 1
ATOM 755 C C . TYR A 1 98 ? -6.722 -5.957 4.904 1.00 94.88 98 TYR A C 1
ATOM 757 O O . TYR A 1 98 ? -6.202 -5.354 5.846 1.00 94.88 98 TYR A O 1
ATOM 765 N N . ARG A 1 99 ? -6.147 -7.027 4.344 1.00 94.81 99 ARG A N 1
ATOM 766 C CA . ARG A 1 99 ? -4.865 -7.606 4.788 1.00 94.81 99 ARG A CA 1
ATOM 767 C C . ARG A 1 99 ? -3.640 -6.863 4.242 1.00 94.81 99 ARG A C 1
ATOM 769 O O . ARG A 1 99 ? -2.577 -6.917 4.868 1.00 94.81 99 ARG A O 1
ATOM 776 N N . TYR A 1 100 ? -3.786 -6.205 3.096 1.00 96.38 100 TYR A N 1
ATOM 777 C CA . TYR A 1 100 ? -2.707 -5.525 2.390 1.00 96.38 100 TYR A CA 1
ATOM 778 C C . TYR A 1 100 ? -3.068 -4.075 2.099 1.00 96.38 100 TYR A C 1
ATOM 780 O O . TYR A 1 100 ? -4.233 -3.742 1.861 1.00 96.38 100 TYR A O 1
ATOM 788 N N . SER A 1 101 ? -2.038 -3.240 2.096 1.00 96.75 101 SER A N 1
ATOM 789 C CA . SER A 1 101 ? -2.092 -1.853 1.652 1.00 96.75 101 SER A CA 1
ATOM 790 C C . SER A 1 101 ? -0.950 -1.588 0.688 1.00 96.75 101 SER A C 1
ATOM 792 O O . SER A 1 101 ? 0.135 -2.139 0.887 1.00 96.75 101 SER A O 1
ATOM 794 N N . ALA A 1 102 ? -1.153 -0.722 -0.296 1.00 95.75 102 ALA A N 1
ATOM 795 C CA . ALA A 1 102 ? -0.066 -0.241 -1.127 1.00 95.75 102 ALA A CA 1
ATOM 796 C C . ALA A 1 102 ? -0.193 1.242 -1.467 1.00 95.75 102 ALA A C 1
ATOM 798 O O . ALA A 1 102 ? -1.291 1.793 -1.566 1.00 95.75 102 ALA A O 1
ATOM 799 N N . ASN A 1 103 ? 0.958 1.888 -1.606 1.00 94.31 103 ASN A N 1
ATOM 800 C CA . ASN A 1 103 ? 1.068 3.291 -1.970 1.00 94.31 103 ASN A CA 1
ATOM 801 C C . ASN A 1 103 ? 1.530 3.412 -3.422 1.00 94.31 103 ASN A C 1
ATOM 803 O O . ASN A 1 103 ? 2.505 2.769 -3.809 1.00 94.31 103 ASN A O 1
ATOM 807 N N . GLN A 1 104 ? 0.861 4.279 -4.181 1.00 91.75 104 GLN A N 1
ATOM 808 C CA . GLN A 1 104 ? 1.181 4.567 -5.579 1.00 91.75 104 GLN A CA 1
ATOM 809 C C . GLN A 1 104 ? 1.151 6.083 -5.819 1.00 91.75 104 GLN A C 1
ATOM 811 O O . GLN A 1 104 ? 0.439 6.812 -5.129 1.00 91.75 104 GLN A O 1
ATOM 816 N N . TYR A 1 105 ? 1.948 6.575 -6.772 1.00 89.19 105 TYR A N 1
ATOM 817 C CA . TYR A 1 105 ? 1.981 7.987 -7.196 1.00 89.19 105 TYR A CA 1
ATOM 818 C C . TYR A 1 105 ? 2.070 9.026 -6.065 1.00 89.19 105 TYR A C 1
ATOM 820 O O . TYR A 1 105 ? 1.520 10.117 -6.173 1.00 89.19 105 TYR A O 1
ATOM 828 N N . SER A 1 106 ? 2.763 8.709 -4.968 1.00 87.81 106 SER A N 1
ATOM 829 C CA . SER A 1 106 ? 2.954 9.604 -3.814 1.00 87.81 106 SER A CA 1
ATOM 830 C C . SER A 1 106 ? 1.691 9.983 -3.021 1.00 87.81 106 SER A C 1
ATOM 832 O O . SER A 1 106 ? 1.823 10.460 -1.889 1.00 87.81 106 SER A O 1
ATOM 834 N N . ASP A 1 107 ? 0.484 9.788 -3.554 1.00 90.19 107 ASP A N 1
ATOM 835 C CA . ASP A 1 107 ? -0.773 10.194 -2.925 1.00 90.19 107 ASP A CA 1
ATOM 836 C C . ASP A 1 107 ? -1.905 9.163 -2.987 1.00 90.19 107 ASP A C 1
ATOM 838 O O . ASP A 1 107 ? -2.923 9.356 -2.320 1.00 90.19 107 ASP A O 1
ATOM 842 N N . GLN A 1 108 ? -1.726 8.047 -3.688 1.00 93.06 108 GLN A N 1
ATOM 843 C CA . GLN A 1 108 ? -2.734 7.000 -3.764 1.00 93.06 108 GLN A CA 1
ATOM 844 C C . GLN A 1 108 ? -2.522 5.949 -2.684 1.00 93.06 108 GLN A C 1
ATOM 846 O O . GLN A 1 108 ? -1.395 5.618 -2.299 1.00 93.06 108 GLN A O 1
ATOM 851 N N . CYS A 1 109 ? -3.641 5.426 -2.198 1.00 95.75 109 CYS A N 1
ATOM 852 C CA . CYS A 1 109 ? -3.686 4.349 -1.232 1.00 95.75 109 CYS A CA 1
ATOM 853 C C . CYS A 1 109 ? -4.618 3.260 -1.742 1.00 95.75 109 CYS A C 1
ATOM 855 O O . CYS A 1 109 ? -5.808 3.505 -1.919 1.00 95.75 109 CYS A O 1
ATOM 857 N N . TRP A 1 110 ? -4.083 2.065 -1.934 1.00 96.94 110 TRP A N 1
ATOM 858 C CA . TRP A 1 110 ? -4.817 0.909 -2.420 1.00 96.94 110 TRP A CA 1
ATOM 859 C C . TRP A 1 110 ? -4.909 -0.157 -1.331 1.00 96.94 110 TRP A C 1
ATOM 861 O O . TRP A 1 110 ? -3.946 -0.386 -0.599 1.00 96.94 110 TRP A O 1
ATOM 871 N N . CYS A 1 111 ? -6.058 -0.817 -1.214 1.00 97.56 111 CYS A N 1
ATOM 872 C CA . CYS A 1 111 ? -6.304 -1.883 -0.249 1.00 97.56 111 CYS A CA 1
ATOM 873 C C . CYS A 1 111 ? -6.769 -3.168 -0.934 1.00 97.56 111 CYS A C 1
ATOM 875 O O . CYS A 1 111 ? -7.418 -3.147 -1.980 1.00 97.56 111 CYS A O 1
ATOM 877 N N . GLY A 1 112 ? -6.490 -4.308 -0.306 1.00 96.44 112 GLY A N 1
ATOM 878 C CA . GLY A 1 112 ? -6.930 -5.599 -0.818 1.00 96.44 112 GLY A CA 1
ATOM 879 C C . GLY A 1 112 ? -6.571 -6.771 0.085 1.00 96.44 112 GLY A C 1
ATOM 880 O O . GLY A 1 112 ? -5.923 -6.633 1.122 1.00 96.44 112 GLY A O 1
ATOM 881 N N . ASN A 1 113 ? -7.026 -7.955 -0.319 1.00 96.06 113 ASN A N 1
ATOM 882 C CA . ASN A 1 113 ? -6.808 -9.213 0.408 1.00 96.06 113 ASN A CA 1
ATOM 883 C C . ASN A 1 113 ? -5.916 -10.208 -0.345 1.00 96.06 113 ASN A C 1
ATOM 885 O O . ASN A 1 113 ? -5.648 -11.297 0.161 1.00 96.06 113 ASN A O 1
ATOM 889 N N . LYS A 1 114 ? -5.450 -9.832 -1.537 1.00 94.81 114 LYS A N 1
ATOM 890 C CA . LYS A 1 114 ? -4.492 -10.553 -2.380 1.00 94.81 114 LYS A CA 1
ATOM 891 C C . LYS A 1 114 ? -3.568 -9.516 -3.021 1.00 94.81 114 LYS A C 1
ATOM 893 O O . LYS A 1 114 ? -3.987 -8.375 -3.151 1.00 94.81 114 LYS A O 1
ATOM 898 N N . TYR A 1 115 ? -2.351 -9.912 -3.371 1.00 95.06 115 TYR A N 1
ATOM 899 C CA . TYR A 1 115 ? -1.346 -9.055 -4.003 1.00 95.06 115 TYR A CA 1
ATOM 900 C C . TYR A 1 115 ? -0.436 -9.905 -4.896 1.00 95.06 115 TYR A C 1
ATOM 902 O O . TYR A 1 115 ? -0.438 -11.137 -4.802 1.00 95.06 115 TYR A O 1
ATOM 910 N N . GLY A 1 116 ? 0.375 -9.246 -5.714 1.00 94.25 116 GLY A N 1
ATOM 911 C CA . GLY A 1 116 ? 1.430 -9.842 -6.515 1.00 94.25 116 GLY A CA 1
ATOM 912 C C . GLY A 1 116 ? 0.952 -10.547 -7.776 1.00 94.25 116 GLY A C 1
ATOM 913 O O . GLY A 1 116 ? 1.694 -11.371 -8.310 1.00 94.25 116 GLY A O 1
ATOM 914 N N . ARG A 1 117 ? -0.242 -10.234 -8.293 1.00 94.25 117 ARG A N 1
ATOM 915 C CA . ARG A 1 117 ? -0.768 -10.891 -9.505 1.00 94.25 117 ARG A CA 1
ATOM 916 C C . ARG A 1 117 ? 0.059 -10.586 -10.753 1.00 94.25 117 ARG A C 1
ATOM 918 O O . ARG A 1 117 ? 0.080 -11.388 -11.679 1.00 94.25 117 ARG A O 1
ATOM 925 N N . TYR A 1 118 ? 0.768 -9.459 -10.752 1.00 93.69 118 TYR A N 1
ATOM 926 C CA . TYR A 1 118 ? 1.694 -9.073 -11.817 1.00 93.69 118 TYR A CA 1
ATOM 927 C C . TYR A 1 118 ? 3.164 -9.352 -11.472 1.00 93.69 118 TYR A C 1
ATOM 929 O O . TYR A 1 118 ? 4.048 -9.102 -12.291 1.00 93.69 118 TYR A O 1
ATOM 937 N N . GLY A 1 119 ? 3.435 -9.915 -10.292 1.00 94.12 119 GLY A N 1
ATOM 938 C CA . GLY A 1 119 ? 4.776 -10.240 -9.815 1.00 94.12 119 GLY A CA 1
ATOM 939 C C . GLY A 1 119 ? 5.487 -9.097 -9.084 1.00 94.12 119 GLY A C 1
ATOM 940 O O . GLY A 1 119 ? 5.075 -7.937 -9.102 1.00 94.12 119 GLY A O 1
ATOM 941 N N . LYS A 1 120 ? 6.579 -9.460 -8.407 1.00 94.88 120 LYS A N 1
ATOM 942 C CA . LYS A 1 120 ? 7.424 -8.537 -7.643 1.00 94.88 120 LYS A CA 1
ATOM 943 C C . LYS A 1 120 ? 8.379 -7.773 -8.572 1.00 94.88 120 LYS A C 1
ATOM 945 O O . LYS A 1 120 ? 8.883 -8.340 -9.542 1.00 94.88 120 LYS A O 1
ATOM 950 N N . ASN A 1 121 ? 8.649 -6.513 -8.251 1.00 93.25 121 ASN A N 1
ATOM 951 C CA . ASN A 1 121 ? 9.677 -5.680 -8.873 1.00 93.25 121 ASN A CA 1
ATOM 952 C C . ASN A 1 121 ? 10.867 -5.466 -7.924 1.00 93.25 121 ASN A C 1
ATOM 954 O O . ASN A 1 121 ? 10.818 -5.816 -6.744 1.00 93.25 121 ASN A O 1
ATOM 958 N N . ALA A 1 122 ? 11.953 -4.895 -8.446 1.00 92.31 122 ALA A N 1
ATOM 959 C CA . ALA A 1 122 ? 13.013 -4.370 -7.593 1.00 92.31 122 ALA A CA 1
ATOM 960 C C . ALA A 1 122 ? 12.480 -3.170 -6.797 1.00 92.31 122 ALA A C 1
ATOM 962 O O . ALA A 1 122 ? 11.719 -2.369 -7.335 1.00 92.31 122 ALA A O 1
ATOM 963 N N . ASP A 1 123 ? 12.899 -3.009 -5.541 1.00 89.62 123 ASP A N 1
ATOM 964 C CA . ASP A 1 123 ? 12.430 -1.893 -4.704 1.00 89.62 123 ASP A CA 1
ATOM 965 C C . ASP A 1 123 ? 12.811 -0.518 -5.294 1.00 89.62 123 ASP A C 1
ATOM 967 O O . ASP A 1 123 ? 12.109 0.468 -5.082 1.00 89.62 123 ASP A O 1
ATOM 971 N N . SER A 1 124 ? 13.857 -0.468 -6.128 1.00 90.06 124 SER A N 1
ATOM 972 C CA . SER A 1 124 ? 14.255 0.715 -6.904 1.00 90.06 124 SER A CA 1
ATOM 973 C C . SER A 1 124 ? 13.226 1.167 -7.947 1.00 90.06 124 SER A C 1
ATOM 975 O O . SER A 1 124 ? 13.302 2.304 -8.402 1.00 90.06 124 SER A O 1
ATOM 977 N N . GLU A 1 125 ? 12.276 0.309 -8.332 1.00 89.12 125 GLU A N 1
ATOM 978 C CA . GLU A 1 125 ? 11.180 0.643 -9.257 1.00 89.12 125 GLU A CA 1
ATOM 979 C C . GLU A 1 125 ? 10.007 1.348 -8.558 1.00 89.12 125 GLU A C 1
ATOM 981 O O . GLU A 1 125 ? 9.126 1.876 -9.232 1.00 89.12 125 GLU A O 1
ATOM 986 N N . CYS A 1 126 ? 10.023 1.430 -7.222 1.00 90.50 126 CYS A N 1
ATOM 987 C CA . CYS A 1 126 ? 9.079 2.208 -6.419 1.00 90.50 126 CYS A CA 1
ATOM 988 C C . CYS A 1 126 ? 9.776 3.386 -5.690 1.00 90.50 126 CYS A C 1
ATOM 990 O O . CYS A 1 126 ? 9.682 3.488 -4.466 1.00 90.50 126 CYS A O 1
ATOM 992 N N . PRO A 1 127 ? 10.483 4.307 -6.385 1.00 88.69 127 PRO A N 1
ATOM 993 C CA . PRO A 1 127 ? 11.283 5.353 -5.733 1.00 88.69 127 PRO A CA 1
ATOM 994 C C . PRO A 1 127 ? 10.454 6.558 -5.254 1.00 88.69 127 PRO A C 1
ATOM 996 O O . PRO A 1 127 ? 10.993 7.494 -4.658 1.00 88.69 127 PRO A O 1
ATOM 999 N N . MET A 1 128 ? 9.157 6.593 -5.578 1.00 86.56 128 MET A N 1
ATOM 1000 C CA . MET A 1 128 ? 8.297 7.741 -5.3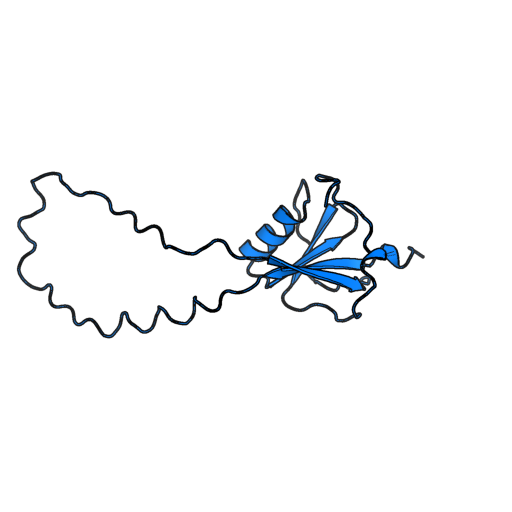13 1.00 86.56 128 MET A CA 1
ATOM 1001 C C . MET A 1 128 ? 7.991 7.875 -3.824 1.00 86.56 128 MET A C 1
ATOM 1003 O O . MET A 1 128 ? 7.340 7.023 -3.227 1.00 86.56 128 MET A O 1
ATOM 1007 N N . LYS A 1 129 ? 8.404 9.009 -3.261 1.00 86.31 129 LYS A N 1
ATOM 1008 C CA . LYS A 1 129 ? 8.161 9.360 -1.862 1.00 86.31 129 LYS A CA 1
ATOM 1009 C C . LYS A 1 129 ? 6.723 9.804 -1.622 1.00 86.31 129 LYS A C 1
ATOM 1011 O O . LYS A 1 129 ? 6.144 10.460 -2.490 1.00 86.31 129 LYS A O 1
ATOM 1016 N N . CYS A 1 130 ? 6.161 9.566 -0.442 1.00 85.06 130 CYS A N 1
ATOM 1017 C CA . CYS A 1 130 ? 4.829 10.061 -0.091 1.00 85.06 130 CYS A CA 1
ATOM 1018 C C . CYS A 1 130 ? 4.778 11.600 -0.103 1.00 85.06 130 CYS A C 1
ATOM 1020 O O . CYS A 1 130 ? 5.726 12.294 0.274 1.00 85.06 130 CYS A O 1
ATOM 1022 N N . ASN A 1 131 ? 3.650 12.183 -0.516 1.00 85.44 131 ASN A N 1
ATOM 1023 C CA . ASN A 1 131 ? 3.527 13.641 -0.595 1.00 85.44 131 ASN A CA 1
ATOM 1024 C C . ASN A 1 131 ? 3.593 14.315 0.773 1.00 85.44 131 ASN A C 1
ATOM 1026 O O . ASN A 1 131 ? 4.207 15.373 0.900 1.00 85.44 131 ASN A O 1
ATOM 1030 N N . ALA A 1 132 ? 3.025 13.674 1.791 1.00 85.50 132 ALA A N 1
ATOM 1031 C CA . ALA A 1 132 ? 2.975 14.213 3.142 1.00 85.50 132 ALA A CA 1
ATOM 1032 C C . ALA A 1 132 ? 4.110 13.746 4.060 1.00 85.50 132 ALA A C 1
ATOM 1034 O O . ALA A 1 132 ? 4.209 14.226 5.185 1.00 85.50 132 ALA A O 1
ATOM 1035 N N . ASN A 1 133 ? 4.958 12.824 3.600 1.00 85.56 133 ASN A N 1
ATOM 1036 C CA . ASN A 1 133 ? 6.179 12.443 4.297 1.00 85.56 133 ASN A CA 1
ATOM 1037 C C . ASN A 1 133 ? 7.244 12.031 3.273 1.00 85.56 133 ASN A C 1
ATOM 1039 O O . ASN A 1 133 ? 7.102 11.006 2.620 1.00 85.56 133 ASN A O 1
ATOM 1043 N N . LYS A 1 134 ? 8.306 12.834 3.144 1.00 86.62 134 LYS A N 1
ATOM 1044 C CA . LYS A 1 134 ? 9.384 12.632 2.160 1.00 86.62 134 LYS A CA 1
ATOM 1045 C C . LYS A 1 134 ? 10.464 11.645 2.622 1.00 86.62 134 LYS A C 1
ATOM 1047 O O . LYS A 1 134 ? 11.421 11.401 1.885 1.00 86.62 134 LYS A O 1
ATOM 1052 N N . GLU A 1 135 ? 10.342 11.104 3.825 1.00 85.69 135 GLU A N 1
ATOM 1053 C CA . GLU A 1 135 ? 11.170 10.003 4.331 1.00 85.69 135 GLU A CA 1
ATOM 1054 C C . GLU A 1 135 ? 10.529 8.637 4.051 1.00 85.69 135 GLU A C 1
ATOM 1056 O O . GLU A 1 135 ? 11.131 7.601 4.325 1.00 85.69 135 GLU A O 1
ATOM 1061 N N . GLN A 1 136 ? 9.310 8.646 3.505 1.00 76.94 136 GLN A N 1
ATOM 1062 C CA . GLN A 1 136 ? 8.502 7.479 3.166 1.00 76.94 136 GLN A CA 1
ATOM 1063 C C . GLN A 1 136 ? 8.219 7.405 1.681 1.00 76.94 136 GLN A C 1
ATOM 1065 O O . GLN A 1 136 ? 8.242 8.476 1.035 1.00 76.94 136 GLN A O 1
#

Radius of gyration: 22.82 Å; chains: 1; bounding box: 42×38×73 Å

InterPro domains:
  IPR002889 Carbohydrate-binding WSC [PF01822] (64-136)
  IPR002889 Carbohydrate-binding WSC [PS51212] (60-136)

Secondary structure (DSSP, 8-state):
---GGGGEEEEEEEE--TTSSSSSSSGGG------SS-SS-SSS------------PPPEEEEEEEEE--TT-SS-EE---SS--HHHHHHHHHHTT-SEEEEETTTEEEEES---TT-B--GGG--PPPSS-TT-

Organism: NCBI:txid282301